Protein AF-A0A965TRJ7-F1 (afdb_monomer_lite)

Structure (mmCIF, N/CA/C/O backbone):
data_AF-A0A965TRJ7-F1
#
_entry.id   AF-A0A965TRJ7-F1
#
loop_
_atom_site.group_PDB
_atom_site.id
_atom_site.type_symbol
_atom_site.label_atom_id
_atom_site.label_alt_id
_atom_site.label_comp_id
_atom_site.label_asym_id
_atom_site.label_entity_id
_atom_site.label_seq_id
_atom_site.pdbx_PDB_ins_code
_atom_site.Cartn_x
_atom_site.Cartn_y
_atom_site.Cartn_z
_atom_site.occupancy
_atom_site.B_iso_or_equiv
_atom_site.auth_seq_id
_atom_site.auth_comp_id
_atom_site.auth_asym_id
_atom_site.auth_atom_id
_atom_site.pdbx_PDB_model_num
ATOM 1 N N . MET A 1 1 ? -34.491 2.407 35.937 1.00 38.69 1 MET A N 1
ATOM 2 C CA . MET A 1 1 ? -33.955 1.280 35.141 1.00 38.69 1 MET A CA 1
ATOM 3 C C . MET A 1 1 ? -33.202 1.859 33.957 1.00 38.69 1 MET A C 1
ATOM 5 O O . MET A 1 1 ? -33.768 2.014 32.888 1.00 38.69 1 MET A O 1
ATOM 9 N N . GLU A 1 2 ? -31.940 2.224 34.155 1.00 45.06 2 GLU A N 1
ATOM 10 C CA . GLU A 1 2 ? -31.063 2.702 33.085 1.00 45.06 2 GLU A CA 1
ATOM 11 C C . GLU A 1 2 ? -29.872 1.759 33.022 1.00 45.06 2 GLU A C 1
ATOM 13 O O . GLU A 1 2 ? -29.035 1.774 33.920 1.00 45.06 2 GLU A O 1
ATOM 18 N N . ARG A 1 3 ? -29.832 0.877 32.023 1.00 44.34 3 ARG A N 1
ATOM 19 C CA . ARG A 1 3 ? -28.627 0.145 31.598 1.00 44.34 3 ARG A CA 1
ATOM 20 C C . ARG A 1 3 ? -29.009 -0.787 30.456 1.00 44.34 3 ARG A C 1
ATOM 22 O O . ARG A 1 3 ? -29.863 -1.641 30.665 1.00 44.34 3 ARG A O 1
ATOM 29 N N . ARG A 1 4 ? -28.299 -0.652 29.324 1.00 39.50 4 ARG A N 1
ATOM 30 C CA . ARG A 1 4 ? -28.106 -1.622 28.211 1.00 39.50 4 ARG A CA 1
ATOM 31 C C . ARG A 1 4 ? -28.446 -1.142 26.785 1.00 39.50 4 ARG A C 1
ATOM 33 O O . ARG A 1 4 ? -28.861 -1.957 25.972 1.00 39.50 4 ARG A O 1
ATOM 40 N N . SER A 1 5 ? -28.181 0.111 26.402 1.00 42.53 5 SER A N 1
ATOM 41 C CA . SER A 1 5 ? -28.177 0.444 24.958 1.00 42.53 5 SER A CA 1
ATOM 42 C C . SER A 1 5 ? -27.148 1.492 24.512 1.00 42.53 5 SER A C 1
ATOM 44 O O . SER A 1 5 ? -27.480 2.404 23.760 1.00 42.53 5 SER A O 1
ATOM 46 N N . SER A 1 6 ? -25.888 1.399 24.944 1.00 41.16 6 SER A N 1
ATOM 47 C CA . SER A 1 6 ? -24.856 2.347 24.469 1.00 41.16 6 SER A CA 1
ATOM 48 C C . SER A 1 6 ? -23.505 1.738 24.089 1.00 41.16 6 SER A C 1
ATOM 50 O O . SER A 1 6 ? -22.572 2.476 23.800 1.00 41.16 6 SER A O 1
ATOM 52 N N . LEU A 1 7 ? -23.388 0.409 24.015 1.00 41.06 7 LEU A N 1
ATOM 53 C CA . LEU A 1 7 ? -22.146 -0.266 23.598 1.00 41.06 7 LEU A CA 1
ATOM 54 C C . LEU A 1 7 ? -22.073 -0.580 22.095 1.00 41.06 7 LEU A C 1
ATOM 56 O O . LEU A 1 7 ? -21.189 -1.310 21.663 1.00 41.06 7 LEU A O 1
ATOM 60 N N . ILE A 1 8 ? -22.972 -0.006 21.294 1.00 46.94 8 ILE A N 1
ATOM 61 C CA . ILE A 1 8 ? -22.751 0.157 19.858 1.00 46.94 8 ILE A CA 1
ATOM 62 C C . ILE A 1 8 ? -22.369 1.620 19.693 1.00 46.94 8 ILE A C 1
ATOM 64 O O . ILE A 1 8 ? -23.233 2.497 19.681 1.00 46.94 8 ILE A O 1
ATOM 68 N N . THR A 1 9 ? -21.069 1.894 19.647 1.00 55.66 9 THR A N 1
ATOM 69 C CA . THR A 1 9 ? -20.530 3.162 19.157 1.00 55.66 9 THR A CA 1
ATOM 70 C C . THR A 1 9 ? -21.226 3.444 17.828 1.00 55.66 9 THR A C 1
ATOM 72 O O . THR A 1 9 ? -20.994 2.734 16.851 1.00 55.66 9 THR A O 1
ATOM 75 N N . ARG A 1 10 ? -22.160 4.405 17.799 1.00 66.50 10 ARG A N 1
ATOM 76 C CA . ARG A 1 10 ? -22.822 4.813 16.556 1.00 66.50 10 ARG A CA 1
ATOM 77 C C . ARG A 1 10 ? -21.733 5.357 15.643 1.00 66.50 10 ARG A C 1
ATOM 79 O O . ARG A 1 10 ? -21.228 6.450 15.877 1.00 66.50 10 ARG A O 1
ATOM 86 N N . MET A 1 11 ? -21.349 4.559 14.655 1.00 72.88 11 MET A N 1
ATOM 87 C CA . MET A 1 11 ? -20.460 4.991 13.590 1.00 72.88 11 MET A CA 1
ATOM 88 C C . MET A 1 11 ? -21.058 6.212 12.896 1.00 72.88 11 MET A C 1
ATOM 90 O O . MET A 1 11 ? -22.273 6.273 12.678 1.00 72.88 11 MET A O 1
ATOM 94 N N . SER A 1 12 ? -20.216 7.188 12.566 1.00 82.56 12 SER A N 1
ATOM 95 C CA . SER A 1 12 ? -20.677 8.377 11.855 1.00 82.56 12 SER A CA 1
ATOM 96 C C . SER A 1 12 ? -21.065 8.027 10.413 1.00 82.56 12 SER A C 1
ATOM 98 O O . SER A 1 12 ? -20.617 7.020 9.852 1.00 82.56 12 SER A O 1
ATOM 100 N N . LYS A 1 13 ? -21.909 8.857 9.787 1.00 84.00 13 LYS A N 1
ATOM 101 C CA . LYS A 1 13 ? -22.309 8.676 8.381 1.00 84.00 13 LYS A CA 1
ATOM 102 C C . LYS A 1 13 ? -21.082 8.659 7.462 1.00 84.00 13 LYS A C 1
ATOM 104 O O . LYS A 1 13 ? -21.017 7.865 6.530 1.00 84.00 13 LYS A O 1
ATOM 109 N N . GLU A 1 14 ? -20.102 9.501 7.761 1.00 84.19 14 GLU A N 1
ATOM 110 C CA . GLU A 1 14 ? -18.833 9.623 7.045 1.00 84.19 14 GLU A CA 1
ATOM 111 C C . GLU A 1 14 ? -18.020 8.328 7.143 1.00 84.19 14 GLU A C 1
ATOM 113 O O . GLU A 1 14 ? -17.504 7.856 6.134 1.00 84.19 14 GLU A O 1
ATOM 118 N N . GLN A 1 15 ? -17.968 7.700 8.324 1.00 82.19 15 GLN A N 1
ATOM 119 C CA . GLN A 1 15 ? -17.280 6.418 8.500 1.00 82.19 15 GLN A CA 1
ATOM 120 C C . GLN A 1 15 ? -17.952 5.290 7.709 1.00 82.19 15 GLN A C 1
ATOM 122 O O . GLN A 1 15 ? -17.256 4.477 7.108 1.00 82.19 15 GLN A O 1
ATOM 127 N N . TYR A 1 16 ? -19.288 5.245 7.659 1.00 82.69 16 TYR A N 1
ATOM 128 C CA . TYR A 1 16 ? -20.002 4.270 6.825 1.00 82.69 16 TYR A CA 1
ATOM 129 C C . TYR A 1 16 ? -19.697 4.441 5.336 1.00 82.69 16 TYR A C 1
ATOM 131 O O . TYR A 1 16 ? -19.461 3.453 4.642 1.00 82.69 16 TYR A O 1
ATOM 139 N N . ILE A 1 17 ? -19.675 5.687 4.852 1.00 84.19 17 ILE A N 1
ATOM 140 C CA . ILE A 1 17 ? -19.318 5.997 3.462 1.00 84.19 17 ILE A CA 1
ATOM 141 C C . ILE A 1 17 ? -17.881 5.553 3.181 1.00 84.19 17 ILE A C 1
ATOM 143 O O . ILE A 1 17 ? -17.642 4.864 2.193 1.00 84.19 17 ILE A O 1
ATOM 147 N N . ALA A 1 18 ? -16.941 5.884 4.068 1.00 84.25 18 ALA A N 1
ATOM 148 C CA . ALA A 1 18 ? -15.545 5.496 3.924 1.00 84.25 18 ALA A CA 1
ATOM 149 C C . ALA A 1 18 ? -15.358 3.969 3.931 1.00 84.25 18 ALA A C 1
ATOM 151 O O . ALA A 1 18 ? -14.639 3.468 3.075 1.00 84.25 18 ALA A O 1
ATOM 152 N N . ILE A 1 19 ? -16.053 3.210 4.796 1.00 86.06 19 ILE A N 1
ATOM 153 C CA . ILE A 1 19 ? -16.047 1.734 4.715 1.00 86.06 19 ILE A CA 1
ATOM 154 C C . ILE A 1 19 ? -16.540 1.273 3.349 1.00 86.06 19 ILE A C 1
ATOM 156 O O . ILE A 1 19 ? -15.904 0.424 2.733 1.00 86.06 19 ILE A O 1
ATOM 160 N N . GLY A 1 20 ? -17.683 1.796 2.895 1.00 82.94 20 GLY A N 1
ATOM 161 C CA . GLY A 1 20 ? -18.283 1.393 1.627 1.00 82.94 20 GLY A CA 1
ATOM 162 C C . GLY A 1 20 ? -17.330 1.619 0.455 1.00 82.94 20 GLY A C 1
ATOM 163 O O . GLY A 1 20 ? -17.136 0.718 -0.356 1.00 82.94 20 GLY A O 1
ATOM 164 N N . ILE A 1 21 ? -16.680 2.786 0.417 1.00 86.19 21 ILE A N 1
ATOM 165 C CA . ILE A 1 21 ? -15.673 3.125 -0.592 1.00 86.19 21 ILE A CA 1
ATOM 166 C C . ILE A 1 21 ? -14.450 2.213 -0.465 1.00 86.19 21 ILE A C 1
ATOM 168 O O . ILE A 1 21 ? -14.054 1.613 -1.456 1.00 86.19 21 ILE A O 1
ATOM 172 N N . SER A 1 22 ? -13.870 2.049 0.728 1.00 84.00 22 SER A N 1
ATOM 173 C CA . SER A 1 22 ? -12.701 1.183 0.928 1.00 84.00 22 SER A CA 1
ATOM 174 C C . SER A 1 22 ? -12.982 -0.274 0.561 1.00 84.00 22 SER A C 1
ATOM 176 O O . SER A 1 22 ? -12.145 -0.908 -0.072 1.00 84.00 22 SER A O 1
ATOM 178 N N . LEU A 1 23 ? -14.160 -0.805 0.905 1.00 85.44 23 LEU A N 1
ATOM 179 C CA . LEU A 1 23 ? -14.570 -2.161 0.543 1.00 85.44 23 LEU A CA 1
ATOM 180 C C . LEU A 1 23 ? -14.776 -2.294 -0.969 1.00 85.44 23 LEU A C 1
ATOM 182 O O . LEU A 1 23 ? -14.321 -3.269 -1.559 1.00 85.44 23 LEU A O 1
ATOM 186 N N . PH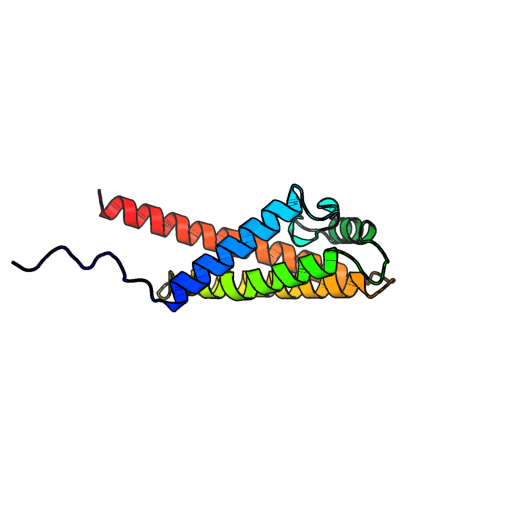E A 1 24 ? -15.426 -1.314 -1.601 1.00 85.50 24 PHE A N 1
ATOM 187 C CA . PHE A 1 24 ? -15.588 -1.282 -3.053 1.00 85.50 24 PHE A CA 1
ATOM 188 C C . PHE A 1 24 ? -14.233 -1.246 -3.770 1.00 85.50 24 PHE A C 1
ATOM 190 O O . PHE A 1 24 ? -14.006 -2.052 -4.668 1.00 85.50 24 PHE A O 1
ATOM 197 N N . LEU A 1 25 ? -13.319 -0.369 -3.344 1.00 86.19 25 LEU A N 1
ATOM 198 C CA . LEU A 1 25 ? -11.968 -0.266 -3.901 1.00 86.19 25 LEU A CA 1
ATOM 199 C C . LEU A 1 25 ? -11.172 -1.556 -3.684 1.00 86.19 25 LEU A C 1
ATOM 201 O O . LEU A 1 25 ? -10.525 -2.024 -4.613 1.00 86.19 25 LEU A O 1
ATOM 205 N N . TYR A 1 26 ? -11.283 -2.176 -2.508 1.00 84.00 26 TYR A N 1
ATOM 206 C CA . TYR A 1 26 ? -10.645 -3.461 -2.229 1.00 84.00 26 TYR A CA 1
ATOM 207 C C . TYR A 1 26 ? -11.171 -4.579 -3.139 1.00 84.00 26 TYR A C 1
ATOM 209 O O . TYR A 1 26 ? -10.387 -5.318 -3.726 1.00 84.00 26 TYR A O 1
ATOM 217 N N . ILE A 1 27 ? -12.494 -4.685 -3.314 1.00 83.19 27 ILE A N 1
ATOM 218 C CA . ILE A 1 27 ? -13.101 -5.641 -4.254 1.00 83.19 27 ILE A CA 1
ATOM 219 C C . ILE A 1 27 ? -12.645 -5.342 -5.684 1.00 83.19 27 ILE A C 1
ATOM 221 O O . ILE A 1 27 ? -12.383 -6.263 -6.454 1.00 83.19 27 ILE A O 1
ATOM 225 N N . LEU A 1 28 ? -12.528 -4.067 -6.052 1.00 81.62 28 LEU A N 1
ATOM 226 C CA . LEU A 1 28 ? -12.070 -3.658 -7.373 1.00 81.62 28 LEU A CA 1
ATOM 227 C C . LEU A 1 28 ? -10.605 -4.056 -7.608 1.00 81.62 28 LEU A C 1
ATOM 229 O O . LEU A 1 28 ? -10.302 -4.623 -8.651 1.00 81.62 28 LEU A O 1
ATOM 233 N N . MET A 1 29 ? -9.714 -3.856 -6.634 1.00 79.50 29 MET A N 1
ATOM 234 C CA . MET A 1 29 ? -8.334 -4.361 -6.683 1.00 79.50 29 MET A CA 1
ATOM 235 C C . MET A 1 29 ? -8.298 -5.891 -6.768 1.00 79.50 29 MET A C 1
ATOM 237 O O . MET A 1 29 ? -7.613 -6.445 -7.622 1.00 79.50 29 MET A O 1
ATOM 241 N N . LEU A 1 30 ? -9.087 -6.582 -5.940 1.00 76.88 30 LEU A N 1
ATOM 242 C CA . LEU A 1 30 ? -9.151 -8.044 -5.922 1.00 76.88 30 LEU A CA 1
ATOM 243 C C . LEU A 1 30 ? -9.669 -8.613 -7.250 1.00 76.88 30 LEU A C 1
ATOM 245 O O . LEU A 1 30 ? -9.135 -9.583 -7.761 1.00 76.88 30 LEU A O 1
ATOM 249 N N . THR A 1 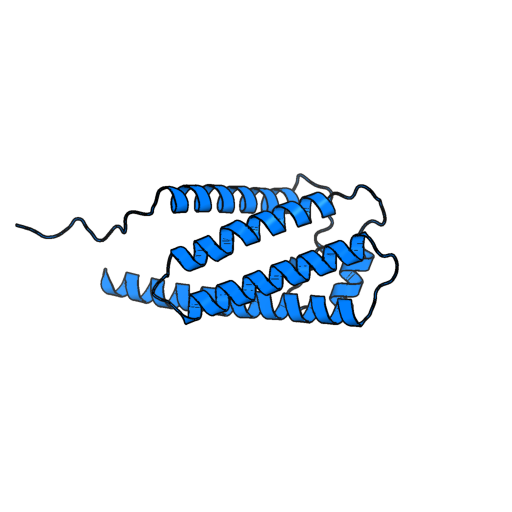31 ? -10.700 -8.016 -7.841 1.00 71.00 31 THR A N 1
ATOM 250 C CA . THR A 1 31 ? -11.248 -8.476 -9.128 1.00 71.00 31 THR A CA 1
ATOM 251 C C . THR A 1 31 ? -1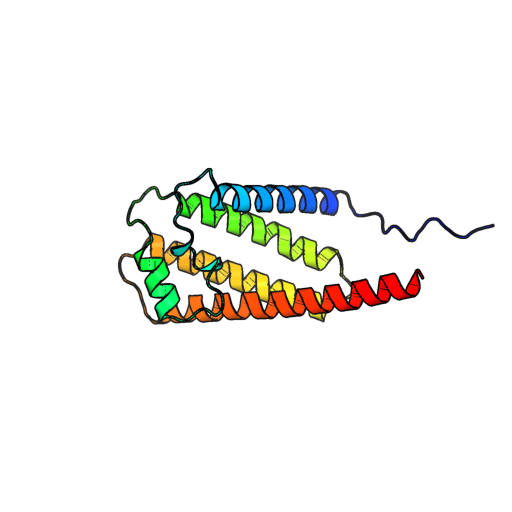0.302 -8.196 -10.289 1.00 71.00 31 THR A C 1
ATOM 253 O O . THR A 1 31 ? -10.185 -9.033 -11.181 1.00 71.00 31 THR A O 1
ATOM 256 N N . LYS A 1 32 ? -9.566 -7.081 -10.261 1.00 66.31 32 LYS A N 1
ATOM 257 C CA . LYS A 1 32 ? -8.485 -6.814 -11.218 1.00 66.31 32 LYS A CA 1
ATOM 258 C C . LYS A 1 32 ? -7.345 -7.817 -11.107 1.00 66.31 32 LYS A C 1
ATOM 260 O O . LYS A 1 32 ? -6.896 -8.294 -12.138 1.00 66.31 32 LYS A O 1
ATOM 265 N N . LEU A 1 33 ? -6.940 -8.155 -9.880 1.00 61.59 33 LEU A N 1
ATOM 266 C CA . LEU A 1 33 ? -5.931 -9.180 -9.609 1.00 61.59 33 LEU A CA 1
ATOM 267 C C . LEU A 1 33 ? -6.316 -10.545 -10.178 1.00 61.59 33 LEU A C 1
ATOM 269 O O . LEU A 1 33 ? -5.430 -11.340 -10.468 1.00 61.59 33 LEU A O 1
ATOM 273 N N . ILE A 1 34 ? -7.616 -10.834 -10.303 1.00 56.62 34 ILE A N 1
ATOM 274 C CA . ILE A 1 34 ? -8.063 -12.177 -10.655 1.00 56.62 34 ILE A CA 1
ATOM 275 C C . ILE A 1 34 ? -8.610 -12.267 -12.096 1.00 56.62 34 ILE A C 1
ATOM 277 O O . ILE A 1 34 ? -8.368 -13.289 -12.729 1.00 56.62 34 ILE A O 1
ATOM 281 N N . PHE A 1 35 ? -9.307 -11.264 -12.663 1.00 56.12 35 PHE A N 1
ATOM 282 C CA . PHE A 1 35 ? -10.060 -11.494 -13.915 1.00 56.12 35 PHE A CA 1
ATOM 283 C C . PHE A 1 35 ? -10.288 -10.321 -14.894 1.00 56.12 35 PHE A C 1
ATOM 285 O O . PHE A 1 35 ? -10.677 -10.597 -16.028 1.00 56.12 35 PHE A O 1
ATOM 292 N N . THR A 1 36 ? -10.118 -9.043 -14.521 1.00 62.16 36 THR A N 1
ATOM 293 C CA . THR A 1 36 ? -10.702 -7.932 -15.325 1.00 62.16 36 THR A CA 1
ATOM 294 C C . THR A 1 36 ? -9.718 -6.974 -16.003 1.00 62.16 36 THR A C 1
ATOM 296 O O . THR A 1 36 ? -10.109 -6.290 -16.948 1.00 62.16 36 THR A O 1
ATOM 299 N N . LEU A 1 37 ? -8.469 -6.885 -15.543 1.00 66.62 37 LEU A N 1
ATOM 300 C CA . LEU A 1 37 ? -7.417 -6.110 -16.207 1.00 66.62 37 LEU A CA 1
ATOM 301 C C . LEU A 1 37 ? -6.245 -7.041 -16.510 1.00 66.62 37 LEU A C 1
ATOM 303 O O . LEU A 1 37 ? -5.857 -7.817 -15.644 1.00 66.62 37 LEU A O 1
ATOM 307 N N . ASP A 1 38 ? -5.687 -6.945 -17.717 1.00 74.31 38 ASP A N 1
ATOM 308 C CA . ASP A 1 38 ? -4.487 -7.685 -18.131 1.00 74.31 38 ASP A CA 1
ATOM 309 C C . ASP A 1 38 ? -3.243 -7.070 -17.465 1.00 74.31 38 ASP A C 1
ATOM 311 O O . ASP A 1 38 ? -2.482 -6.307 -18.061 1.00 74.31 38 ASP A O 1
ATOM 315 N N . ILE A 1 39 ? -3.140 -7.284 -16.155 1.00 77.50 39 ILE A N 1
ATOM 316 C CA . ILE A 1 39 ? -2.061 -6.814 -15.293 1.00 77.50 39 ILE A CA 1
ATOM 317 C C . ILE A 1 39 ? -1.320 -8.048 -14.800 1.00 77.50 39 ILE A C 1
ATOM 319 O O . ILE A 1 39 ? -1.901 -8.909 -14.138 1.00 77.50 39 ILE A O 1
ATOM 323 N N . ASP A 1 40 ? -0.022 -8.114 -15.080 1.00 80.25 40 ASP A N 1
ATOM 324 C CA . ASP A 1 40 ? 0.835 -9.123 -14.481 1.00 80.25 40 ASP A CA 1
ATOM 325 C C . ASP A 1 40 ? 1.069 -8.748 -13.017 1.00 80.25 40 ASP A C 1
ATOM 327 O O . ASP A 1 40 ? 1.759 -7.779 -12.698 1.00 80.25 40 ASP A O 1
ATOM 331 N N . SER A 1 41 ? 0.487 -9.529 -12.110 1.00 80.12 41 SER A N 1
ATOM 332 C CA . SER A 1 41 ? 0.703 -9.367 -10.669 1.00 80.12 41 SER A CA 1
ATOM 333 C C . SER A 1 41 ? 2.185 -9.417 -10.263 1.00 80.12 41 SER A C 1
ATOM 335 O O . SER A 1 41 ? 2.558 -8.817 -9.260 1.00 80.12 41 SER A O 1
ATOM 337 N N . SER A 1 42 ? 3.051 -10.061 -11.053 1.00 83.06 42 SER A N 1
ATOM 338 C CA . SER A 1 42 ? 4.500 -10.102 -10.813 1.00 83.06 42 SER A CA 1
ATOM 339 C C . SER A 1 42 ? 5.187 -8.760 -11.089 1.00 83.06 42 SER A C 1
ATOM 341 O O . SER A 1 42 ? 6.297 -8.530 -10.611 1.00 83.06 42 SER A O 1
ATOM 343 N N . ALA A 1 43 ? 4.534 -7.866 -11.835 1.00 82.25 43 ALA A N 1
ATOM 344 C CA . ALA A 1 43 ? 5.011 -6.515 -12.110 1.00 82.25 43 ALA A CA 1
ATOM 345 C C . ALA A 1 43 ? 4.573 -5.493 -11.041 1.00 82.25 43 ALA A C 1
ATOM 347 O O . ALA A 1 43 ? 4.924 -4.314 -11.123 1.00 82.25 43 ALA A O 1
ATOM 348 N N . LEU A 1 44 ? 3.811 -5.925 -10.031 1.00 83.44 44 LEU A N 1
ATOM 349 C CA . LEU A 1 44 ? 3.283 -5.062 -8.981 1.00 83.44 44 LEU A CA 1
ATOM 350 C C . LEU A 1 44 ? 4.194 -5.074 -7.742 1.00 83.44 44 LEU A C 1
ATOM 352 O O . LEU A 1 44 ? 4.356 -6.092 -7.066 1.00 83.44 44 LEU A O 1
ATOM 356 N N . ILE A 1 45 ? 4.811 -3.923 -7.450 1.00 83.00 45 ILE A N 1
ATOM 357 C CA . ILE A 1 45 ? 5.762 -3.762 -6.334 1.00 83.00 45 ILE A CA 1
ATOM 358 C C . ILE A 1 45 ? 5.067 -3.967 -4.977 1.00 83.00 45 ILE A C 1
ATOM 360 O O . ILE A 1 45 ? 5.659 -4.533 -4.054 1.00 83.00 45 ILE A O 1
ATOM 364 N N . ASP A 1 46 ? 3.804 -3.559 -4.876 1.00 78.44 46 ASP A N 1
ATOM 365 C CA . ASP A 1 46 ? 2.982 -3.602 -3.665 1.00 78.44 46 ASP A CA 1
ATOM 366 C C . ASP A 1 46 ? 2.676 -5.026 -3.176 1.00 78.44 46 ASP A C 1
ATOM 368 O O . ASP A 1 46 ? 2.330 -5.200 -2.008 1.00 78.44 46 ASP A O 1
ATOM 372 N N . LEU A 1 47 ? 2.858 -6.044 -4.025 1.00 80.50 47 LEU A N 1
ATOM 373 C CA . LEU A 1 47 ? 2.674 -7.460 -3.692 1.00 80.50 47 LEU A CA 1
ATOM 374 C C . LEU A 1 47 ? 3.968 -8.166 -3.264 1.00 80.50 47 LEU A C 1
ATOM 376 O O . LEU A 1 47 ? 3.937 -9.329 -2.846 1.00 80.50 47 LEU A O 1
ATOM 380 N N . ILE A 1 48 ? 5.120 -7.493 -3.346 1.00 84.06 48 ILE A N 1
ATOM 381 C CA . ILE A 1 48 ? 6.416 -8.108 -3.053 1.00 84.06 48 ILE A CA 1
ATOM 382 C C . ILE A 1 48 ? 6.616 -8.214 -1.539 1.00 84.06 48 ILE A C 1
ATOM 384 O O . ILE A 1 48 ? 7.091 -7.293 -0.870 1.00 84.06 48 ILE A O 1
ATOM 388 N N . PHE A 1 49 ? 6.326 -9.393 -0.991 1.00 73.31 49 PHE A N 1
ATOM 389 C CA . PHE A 1 49 ? 6.637 -9.692 0.403 1.00 73.31 49 PHE A CA 1
ATOM 390 C C . PHE A 1 49 ? 8.155 -9.811 0.610 1.00 73.31 49 PHE A C 1
ATOM 392 O O . PHE A 1 49 ? 8.837 -10.587 -0.072 1.00 73.31 49 PHE A O 1
ATOM 399 N N . ILE A 1 50 ? 8.683 -9.047 1.574 1.00 84.00 50 ILE A N 1
ATOM 400 C CA . ILE A 1 50 ? 10.126 -8.856 1.799 1.00 84.00 50 ILE A CA 1
ATOM 401 C C . ILE A 1 50 ? 10.784 -8.354 0.506 1.00 84.00 50 ILE A C 1
ATOM 403 O O . ILE A 1 50 ? 11.369 -9.116 -0.276 1.00 84.00 50 ILE A O 1
ATOM 407 N N . SER A 1 51 ? 10.642 -7.055 0.272 1.00 87.56 51 SER A N 1
ATOM 408 C CA . SER A 1 51 ? 11.095 -6.390 -0.943 1.00 87.56 51 SER A CA 1
ATOM 409 C C . SER A 1 51 ? 12.600 -6.133 -0.893 1.00 87.56 51 SER A C 1
ATOM 411 O O . SER A 1 51 ? 13.114 -5.621 0.100 1.00 87.56 51 SER A O 1
ATOM 413 N N . THR A 1 52 ? 13.320 -6.471 -1.960 1.00 91.75 52 THR A N 1
ATOM 414 C CA . THR A 1 52 ? 14.738 -6.123 -2.157 1.00 91.75 52 THR A CA 1
ATOM 415 C C . THR A 1 52 ? 14.880 -5.334 -3.457 1.00 91.75 52 THR A C 1
ATOM 417 O O . THR A 1 52 ? 14.042 -5.512 -4.344 1.00 91.75 52 THR A O 1
ATOM 420 N N . PRO A 1 53 ? 15.932 -4.511 -3.629 1.00 89.44 53 PRO A N 1
ATOM 421 C CA . PRO A 1 53 ? 16.133 -3.761 -4.870 1.00 89.44 53 PRO A CA 1
ATOM 422 C C . PRO A 1 53 ? 16.103 -4.645 -6.125 1.00 89.44 53 PRO A C 1
ATOM 424 O O . PRO A 1 53 ? 15.512 -4.252 -7.125 1.00 89.44 53 PRO A O 1
ATOM 427 N N . ASP A 1 54 ? 16.647 -5.864 -6.054 1.00 91.69 54 ASP A N 1
ATOM 428 C CA . ASP A 1 54 ? 16.639 -6.818 -7.171 1.00 91.69 54 ASP A CA 1
ATOM 429 C C . ASP A 1 54 ? 15.227 -7.313 -7.517 1.00 91.69 54 ASP A C 1
ATOM 431 O O . ASP A 1 54 ? 14.874 -7.419 -8.690 1.00 91.69 54 ASP A O 1
ATOM 435 N N . LYS A 1 55 ? 14.389 -7.584 -6.506 1.00 90.88 55 LYS A N 1
ATOM 436 C CA . LYS A 1 55 ? 12.986 -7.974 -6.724 1.00 90.88 55 LYS A CA 1
ATOM 437 C C . LYS A 1 55 ? 12.175 -6.825 -7.313 1.00 90.88 55 LYS A C 1
ATOM 439 O O . LYS A 1 55 ? 11.359 -7.051 -8.199 1.00 90.88 55 LYS A O 1
ATOM 444 N N . VAL A 1 56 ? 12.423 -5.602 -6.845 1.00 89.00 56 VAL A N 1
ATOM 445 C CA . VAL A 1 56 ? 11.798 -4.393 -7.393 1.00 89.00 56 VAL A CA 1
ATOM 446 C C . VAL A 1 56 ? 12.223 -4.196 -8.850 1.00 89.00 56 VAL A C 1
ATOM 448 O O . VAL A 1 56 ? 11.372 -3.987 -9.707 1.00 89.00 56 VAL A O 1
ATOM 451 N N . ALA A 1 57 ? 13.515 -4.340 -9.157 1.00 89.25 57 ALA A N 1
ATOM 452 C CA . ALA A 1 57 ? 14.026 -4.255 -10.524 1.00 89.25 57 ALA A CA 1
ATOM 453 C C . ALA A 1 57 ? 13.401 -5.318 -11.438 1.00 89.25 57 ALA A C 1
ATOM 455 O O . ALA A 1 57 ? 13.045 -5.019 -12.577 1.00 89.25 57 ALA A O 1
ATOM 456 N N . HIS A 1 58 ? 13.222 -6.542 -10.933 1.00 89.38 58 HIS A N 1
ATOM 457 C CA . HIS A 1 58 ? 12.534 -7.597 -11.667 1.00 89.38 58 HIS A CA 1
ATOM 458 C C . HIS A 1 58 ? 11.072 -7.233 -11.954 1.00 89.38 58 HIS A C 1
ATOM 460 O O . HIS A 1 58 ? 10.660 -7.309 -13.107 1.00 89.38 58 HIS A O 1
ATOM 466 N N . ALA A 1 59 ? 10.316 -6.760 -10.960 1.00 87.69 59 ALA A N 1
ATOM 467 C CA . ALA A 1 59 ? 8.933 -6.329 -11.165 1.00 87.69 59 ALA A CA 1
ATOM 468 C C . ALA A 1 59 ? 8.827 -5.199 -12.204 1.00 87.69 59 ALA A C 1
ATOM 470 O O . ALA A 1 59 ? 8.000 -5.255 -13.108 1.00 87.69 59 ALA A O 1
ATOM 471 N N . ILE A 1 60 ? 9.732 -4.217 -12.153 1.00 85.75 60 ILE A N 1
ATOM 472 C CA . ILE A 1 60 ? 9.778 -3.126 -13.137 1.00 85.75 60 ILE A CA 1
ATOM 473 C C . ILE A 1 60 ? 10.107 -3.638 -14.538 1.00 85.75 60 ILE A C 1
ATOM 475 O O . ILE A 1 60 ? 9.556 -3.136 -15.511 1.00 85.75 60 ILE A O 1
ATOM 479 N N . SER A 1 61 ? 10.976 -4.646 -14.668 1.00 86.19 61 SER A N 1
ATOM 480 C CA . SER A 1 61 ? 11.310 -5.218 -15.980 1.00 86.19 61 SER A CA 1
ATOM 481 C C . SER A 1 61 ? 10.113 -5.864 -16.689 1.00 86.19 61 SER A C 1
ATOM 483 O O . SER A 1 61 ? 10.152 -6.050 -17.903 1.00 86.19 61 SER A O 1
ATOM 485 N N . LEU A 1 62 ? 9.054 -6.177 -15.936 1.00 84.50 62 LEU A N 1
ATOM 486 C CA . LEU A 1 62 ? 7.796 -6.725 -16.436 1.00 84.50 62 LEU A CA 1
ATOM 487 C C . LEU A 1 62 ? 6.754 -5.632 -16.740 1.00 84.50 62 LEU A C 1
ATOM 489 O O . LEU A 1 62 ? 5.718 -5.928 -17.337 1.00 84.50 62 LEU A O 1
ATOM 493 N N . LEU A 1 63 ? 7.007 -4.369 -16.364 1.00 81.62 63 LEU A N 1
ATOM 494 C CA . LEU A 1 63 ? 6.104 -3.264 -16.681 1.00 81.62 63 LEU A CA 1
ATOM 495 C C . LEU A 1 63 ? 6.118 -2.970 -18.191 1.00 81.62 63 LEU A C 1
ATOM 497 O O . LEU A 1 63 ? 7.185 -2.849 -18.802 1.00 81.62 63 LEU A O 1
ATOM 501 N N . PRO A 1 64 ? 4.943 -2.792 -18.816 1.00 76.06 64 PRO A N 1
ATOM 502 C CA . PRO A 1 64 ? 4.868 -2.453 -20.227 1.00 76.06 64 PRO A CA 1
ATOM 503 C C . PRO A 1 64 ? 5.360 -1.019 -20.461 1.00 76.06 64 PRO A C 1
ATOM 505 O O . PRO A 1 64 ? 4.921 -0.082 -19.798 1.00 76.06 64 PRO A O 1
ATOM 508 N N . GLN A 1 65 ? 6.216 -0.824 -21.467 1.00 68.44 65 GLN A N 1
ATOM 509 C CA . GLN A 1 65 ? 6.779 0.489 -21.837 1.00 68.44 65 GLN A CA 1
ATOM 510 C C . GLN A 1 65 ? 5.822 1.365 -22.677 1.00 68.44 65 GLN A C 1
ATOM 512 O O . GLN A 1 65 ? 6.248 2.221 -23.451 1.00 68.44 65 GLN A O 1
ATOM 517 N N . THR A 1 66 ? 4.512 1.134 -22.588 1.00 65.19 66 THR A N 1
ATOM 518 C CA . THR A 1 66 ? 3.497 1.799 -23.421 1.00 65.19 66 THR A CA 1
ATOM 519 C C . THR A 1 66 ? 2.860 2.996 -22.712 1.00 65.19 66 THR A C 1
ATOM 521 O O . THR A 1 66 ? 2.508 2.899 -21.540 1.00 65.19 66 THR A O 1
ATOM 524 N N . GLN A 1 67 ? 2.596 4.086 -23.448 1.00 60.94 67 GLN A 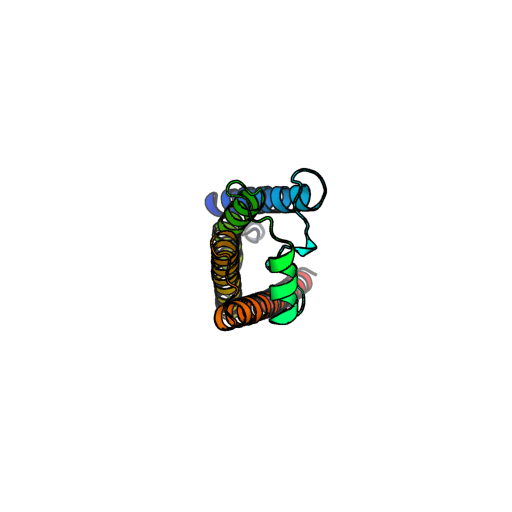N 1
ATOM 525 C CA . GLN A 1 67 ? 2.007 5.335 -22.921 1.00 60.94 67 GLN A CA 1
ATOM 526 C C . GLN A 1 67 ? 0.605 5.178 -22.296 1.00 60.94 67 GLN A C 1
ATOM 528 O O . GLN A 1 67 ? 0.217 5.976 -21.449 1.00 60.94 67 GLN A O 1
ATOM 533 N N . LEU A 1 68 ? -0.161 4.156 -22.694 1.00 66.00 68 LEU A N 1
ATOM 534 C CA . LEU A 1 68 ? -1.453 3.804 -22.098 1.00 66.00 68 LEU A CA 1
ATOM 535 C C . LEU A 1 68 ? -1.360 2.395 -21.524 1.00 66.00 68 LEU A C 1
ATOM 537 O O . LEU A 1 68 ? -1.539 1.405 -22.226 1.00 66.00 68 LEU A O 1
ATOM 541 N N . SER A 1 69 ? -1.040 2.333 -20.238 1.00 76.25 69 SER A N 1
ATOM 542 C CA . SER A 1 69 ? -0.833 1.096 -19.498 1.00 76.25 69 SER A CA 1
ATOM 543 C C . SER A 1 69 ? -1.955 0.895 -18.465 1.00 76.25 69 SER A C 1
ATOM 545 O O . SER A 1 69 ? -2.261 1.835 -17.721 1.00 76.25 69 SER A O 1
ATOM 547 N N . PRO A 1 70 ? -2.577 -0.300 -18.358 1.00 79.75 70 PRO A N 1
ATOM 548 C CA . PRO A 1 70 ? -3.587 -0.584 -17.328 1.00 79.75 70 PRO A CA 1
ATOM 549 C C . PRO A 1 70 ? -3.040 -0.405 -15.901 1.00 79.75 70 PRO A C 1
ATOM 551 O O . PRO A 1 70 ? -3.807 -0.172 -14.965 1.00 79.75 70 PRO A O 1
ATOM 554 N N . TYR A 1 71 ? -1.714 -0.406 -15.749 1.00 82.94 71 TYR A N 1
ATOM 555 C CA . TYR A 1 71 ? -1.010 -0.121 -14.506 1.00 82.94 71 TYR A CA 1
ATOM 556 C C . TYR A 1 71 ? -1.242 1.314 -14.004 1.00 82.94 71 TYR A C 1
ATOM 558 O O . TYR A 1 71 ? -1.328 1.517 -12.799 1.00 82.94 71 TYR A O 1
ATOM 566 N N . TYR A 1 72 ? -1.480 2.305 -14.876 1.00 82.56 72 TYR A N 1
ATOM 567 C CA . TYR A 1 72 ? -1.886 3.647 -14.420 1.00 82.56 72 TYR A CA 1
ATOM 568 C C . TYR A 1 72 ? -3.253 3.628 -13.722 1.00 82.56 72 TYR A C 1
ATOM 570 O O . TYR A 1 72 ? -3.456 4.313 -12.719 1.00 82.56 72 TYR A O 1
ATOM 578 N N . ILE A 1 73 ? -4.192 2.818 -14.227 1.00 83.12 73 ILE A N 1
ATOM 579 C CA . ILE A 1 73 ? -5.508 2.634 -13.601 1.00 83.12 73 ILE A CA 1
ATOM 580 C C . ILE A 1 73 ? -5.344 1.903 -12.266 1.00 83.12 73 ILE A C 1
ATOM 582 O O . ILE A 1 73 ? -6.102 2.154 -11.334 1.00 83.12 73 ILE A O 1
ATOM 586 N N . GLN A 1 74 ? -4.378 0.990 -12.160 1.00 83.25 74 GLN A N 1
ATOM 587 C CA . GLN A 1 74 ? -4.055 0.326 -10.900 1.00 83.25 74 GLN A CA 1
ATOM 588 C C . GLN A 1 74 ? -3.530 1.325 -9.863 1.00 83.25 74 GLN A C 1
ATOM 590 O O . GLN A 1 74 ? -4.188 1.508 -8.844 1.00 83.25 74 GLN A O 1
ATOM 595 N N . PHE A 1 75 ? -2.485 2.092 -10.184 1.00 84.25 75 PHE A N 1
ATOM 596 C CA . PHE A 1 75 ? -1.927 3.098 -9.271 1.00 84.25 75 PHE A CA 1
ATOM 597 C C . PHE A 1 75 ? -2.936 4.160 -8.839 1.00 84.25 75 PHE A C 1
ATOM 599 O O . PHE A 1 75 ? -2.919 4.611 -7.691 1.00 84.25 75 PHE A O 1
ATOM 606 N N . PHE A 1 76 ? -3.841 4.559 -9.736 1.00 85.88 76 PHE A N 1
ATOM 607 C CA . PHE A 1 76 ? -4.928 5.466 -9.380 1.00 85.88 76 PHE A CA 1
ATOM 608 C C . PHE A 1 76 ? -5.851 4.857 -8.319 1.00 85.88 76 PHE A C 1
ATOM 610 O O . PHE A 1 76 ? -6.191 5.522 -7.340 1.00 85.88 76 PHE A O 1
ATOM 617 N N . ILE A 1 77 ? -6.236 3.590 -8.483 1.00 87.25 77 ILE A N 1
ATOM 618 C CA . ILE A 1 77 ? -7.088 2.898 -7.513 1.00 87.25 77 ILE A CA 1
ATOM 619 C C . ILE A 1 77 ? -6.363 2.677 -6.192 1.00 87.25 77 ILE A C 1
ATOM 621 O O . ILE A 1 77 ? -6.970 2.917 -5.151 1.00 87.25 77 ILE A O 1
ATOM 625 N N . ASP A 1 78 ? -5.085 2.309 -6.221 1.00 87.25 78 ASP A N 1
ATOM 626 C CA . ASP A 1 78 ? -4.284 2.117 -5.010 1.00 87.25 78 ASP A CA 1
ATOM 627 C C . ASP A 1 78 ? -4.155 3.435 -4.241 1.00 87.25 78 ASP A C 1
ATOM 629 O O . ASP A 1 78 ? -4.364 3.490 -3.031 1.00 87.25 78 ASP A O 1
ATOM 633 N N . SER A 1 79 ? -3.945 4.545 -4.950 1.00 89.06 79 SER A N 1
ATOM 634 C CA . SER A 1 79 ? -3.907 5.883 -4.350 1.00 89.06 79 SER A CA 1
ATOM 635 C C . SER A 1 79 ? -5.242 6.276 -3.709 1.00 89.06 79 SER A C 1
ATOM 637 O O . SER A 1 79 ? -5.262 6.845 -2.610 1.00 89.06 79 SER A O 1
ATOM 639 N N . LEU A 1 80 ? -6.371 5.955 -4.354 1.00 89.94 80 LEU A N 1
ATOM 640 C CA . LEU A 1 80 ? -7.690 6.138 -3.747 1.00 89.94 80 LEU A CA 1
ATOM 641 C C . LEU A 1 80 ? -7.832 5.256 -2.506 1.00 89.94 80 LEU A C 1
ATOM 643 O O . LEU A 1 80 ? -8.232 5.750 -1.455 1.00 89.94 80 LEU A O 1
ATOM 647 N N . PHE A 1 81 ? -7.469 3.976 -2.599 1.00 89.88 81 PHE A N 1
ATOM 648 C CA . PHE A 1 81 ? -7.576 3.035 -1.491 1.00 89.88 81 PHE A CA 1
ATOM 649 C C . PHE A 1 81 ? -6.812 3.543 -0.269 1.00 89.88 81 PHE A C 1
ATOM 651 O O . PHE A 1 81 ? -7.408 3.668 0.797 1.00 89.88 81 PHE A O 1
ATOM 658 N N . VAL A 1 82 ? -5.553 3.947 -0.435 1.00 91.06 82 VAL A N 1
ATOM 659 C CA . VAL A 1 82 ? -4.704 4.523 0.621 1.00 91.06 82 VAL A CA 1
ATOM 660 C C . VAL A 1 82 ? -5.357 5.756 1.254 1.00 91.06 82 VAL A C 1
ATOM 662 O O . VAL A 1 82 ? -5.413 5.874 2.481 1.00 91.06 82 VAL A O 1
ATOM 665 N N . SER A 1 83 ? -5.919 6.642 0.428 1.00 89.25 83 SER A N 1
ATOM 666 C CA . SER A 1 83 ? -6.549 7.892 0.874 1.00 89.25 83 SER A CA 1
ATOM 667 C C . SER A 1 83 ? -7.812 7.680 1.714 1.00 89.25 83 SER A C 1
ATOM 669 O O . SER A 1 83 ? -8.146 8.532 2.534 1.00 89.25 83 SER A O 1
ATOM 671 N N . PHE A 1 84 ? -8.515 6.556 1.546 1.00 88.81 84 PHE A N 1
ATOM 672 C CA . PHE A 1 84 ? -9.702 6.230 2.345 1.00 88.81 84 PHE A CA 1
ATOM 673 C C . PHE A 1 84 ? -9.392 5.263 3.490 1.00 88.81 84 PHE A C 1
ATOM 675 O O . PHE A 1 84 ? -9.871 5.455 4.607 1.00 88.81 84 PHE A O 1
ATOM 682 N N . PHE A 1 85 ? -8.577 4.240 3.235 1.00 90.06 85 PHE A N 1
ATOM 683 C CA . PHE A 1 85 ? -8.347 3.125 4.145 1.00 90.06 85 PHE A CA 1
ATOM 684 C C . PHE A 1 85 ? -7.613 3.543 5.419 1.00 90.06 85 PHE A C 1
ATOM 686 O O . PHE A 1 85 ? -8.099 3.257 6.512 1.00 90.06 85 PHE A O 1
ATOM 693 N N . TYR A 1 86 ? -6.475 4.237 5.317 1.00 90.62 86 TYR A N 1
ATOM 694 C CA . TYR A 1 86 ? -5.697 4.589 6.509 1.00 90.62 86 TYR A CA 1
ATOM 695 C C . TYR A 1 86 ? -6.418 5.598 7.410 1.00 90.62 86 TYR A C 1
ATOM 697 O O . TYR A 1 86 ? -6.510 5.335 8.613 1.00 90.62 86 TYR A O 1
ATOM 705 N N . PRO A 1 87 ? -7.016 6.694 6.897 1.00 89.31 87 PRO A N 1
ATOM 706 C CA . PRO A 1 87 ? -7.827 7.579 7.733 1.00 89.31 87 PRO A CA 1
ATOM 707 C C . PRO A 1 87 ? -8.999 6.852 8.399 1.00 89.31 87 PRO A C 1
ATOM 709 O O . PRO A 1 87 ? -9.263 7.059 9.587 1.00 89.31 87 PRO A O 1
ATOM 712 N N . LEU A 1 88 ? -9.664 5.948 7.670 1.00 87.94 88 LEU A N 1
ATOM 713 C CA . LEU A 1 88 ? -10.732 5.119 8.217 1.00 87.94 88 LEU A CA 1
ATOM 714 C C . LEU A 1 88 ? -10.220 4.214 9.349 1.00 87.94 88 LEU A C 1
ATOM 716 O O . LEU A 1 88 ? -10.819 4.198 10.427 1.00 87.94 88 LEU A O 1
ATOM 720 N N . LEU A 1 89 ? -9.098 3.518 9.141 1.00 86.00 89 LEU A N 1
ATOM 721 C CA . LEU A 1 89 ? -8.462 2.639 10.125 1.00 86.00 89 LEU A CA 1
ATOM 722 C C . LEU A 1 89 ? -8.133 3.387 11.423 1.00 86.00 89 LEU A C 1
ATOM 724 O O . LEU A 1 89 ? -8.422 2.899 12.517 1.00 86.00 89 LEU A O 1
ATOM 728 N N . ILE A 1 90 ? -7.585 4.597 11.302 1.00 87.44 90 ILE A N 1
ATOM 729 C CA . ILE A 1 90 ? -7.271 5.472 12.438 1.00 87.44 90 ILE A CA 1
ATOM 730 C C . ILE A 1 90 ? -8.558 5.897 13.160 1.00 87.44 90 ILE A C 1
ATOM 732 O O . ILE A 1 90 ? -8.618 5.860 14.391 1.00 87.44 90 ILE A O 1
ATOM 736 N N . SER A 1 91 ? -9.615 6.233 12.410 1.00 85.38 91 SER A N 1
ATOM 737 C CA . SER A 1 91 ? -10.897 6.691 12.967 1.00 85.38 91 SER A CA 1
ATOM 738 C C . SER A 1 91 ? -11.617 5.642 13.823 1.00 85.38 91 SER A C 1
ATOM 740 O O . SER A 1 91 ? -12.399 6.003 14.702 1.00 85.38 91 SER A O 1
ATOM 742 N N . PHE A 1 92 ? -11.351 4.350 13.605 1.00 82.00 92 PHE A N 1
ATOM 743 C CA . PHE A 1 92 ? -11.913 3.270 14.421 1.00 82.00 92 PHE A CA 1
ATOM 744 C C . PHE A 1 92 ? -11.261 3.136 15.792 1.00 82.00 92 PHE A C 1
ATOM 746 O O . PHE A 1 92 ? -11.863 2.598 16.722 1.00 82.00 92 PHE A O 1
ATOM 753 N N . PHE A 1 93 ? -10.036 3.634 15.938 1.00 82.31 93 PHE A N 1
ATOM 754 C CA . PHE A 1 93 ? -9.258 3.495 17.160 1.00 82.31 93 PHE A CA 1
ATOM 755 C C . PHE A 1 93 ? -8.620 4.829 17.571 1.00 82.31 93 PHE A C 1
ATOM 757 O O . PHE A 1 93 ? -7.409 4.881 17.807 1.00 82.31 93 PHE A O 1
ATOM 764 N N . PRO A 1 94 ? -9.417 5.902 17.736 1.00 77.12 94 PRO A N 1
ATOM 765 C CA . PRO A 1 94 ? -8.898 7.252 17.955 1.00 77.12 94 PRO A CA 1
ATOM 766 C C . PRO A 1 94 ? -8.118 7.379 19.272 1.00 77.12 94 PRO A C 1
ATOM 768 O O . PRO A 1 94 ? -7.237 8.220 19.403 1.00 77.12 94 PRO A O 1
ATOM 771 N N . SER A 1 95 ? -8.384 6.505 20.247 1.00 80.31 95 SER A N 1
ATOM 772 C CA . SER A 1 95 ? -7.664 6.445 21.525 1.00 80.31 95 SER A CA 1
ATOM 773 C C . SER A 1 95 ? -6.296 5.751 21.447 1.00 80.31 95 SER A C 1
ATOM 775 O O . SER A 1 95 ? -5.621 5.588 22.461 1.00 80.31 95 SER A O 1
ATOM 777 N N . SER A 1 96 ? -5.885 5.277 20.268 1.00 86.06 96 SER A N 1
ATOM 778 C CA . SER A 1 96 ? -4.732 4.398 20.086 1.00 86.06 96 SER A CA 1
ATOM 779 C C . SER A 1 96 ? -3.592 5.087 19.348 1.00 86.06 96 SER A C 1
ATOM 781 O O . SER A 1 96 ? -3.386 4.821 18.166 1.00 86.06 96 SER A O 1
ATOM 783 N N . PHE A 1 97 ? -2.804 5.905 20.052 1.00 90.38 97 PHE A N 1
ATOM 784 C CA . PHE A 1 97 ? -1.670 6.625 19.453 1.00 90.38 97 PHE A CA 1
ATOM 785 C C . PHE A 1 97 ? -0.758 5.721 18.606 1.00 90.38 97 PHE A C 1
ATOM 787 O O . PHE A 1 97 ? -0.506 6.029 17.447 1.00 90.38 97 PHE A O 1
ATOM 794 N N . LEU A 1 98 ? -0.334 4.568 19.142 1.00 91.50 98 LEU A N 1
ATOM 795 C CA . LEU A 1 98 ? 0.541 3.634 18.419 1.00 91.50 98 LEU A CA 1
ATOM 796 C C . LEU A 1 98 ? -0.093 3.114 17.125 1.00 91.50 98 LEU A C 1
ATOM 798 O O . LEU A 1 98 ? 0.574 3.047 16.102 1.00 91.50 98 LEU A O 1
ATOM 802 N N . LEU A 1 99 ? -1.385 2.782 17.149 1.00 91.25 99 LEU A N 1
ATOM 803 C CA . LEU A 1 99 ? -2.078 2.326 15.942 1.00 91.25 99 LEU A CA 1
ATOM 804 C C . LEU A 1 99 ? -2.186 3.457 14.919 1.00 91.25 99 LEU A C 1
ATOM 806 O O . LEU A 1 99 ? -1.946 3.221 13.743 1.00 91.25 99 LEU A O 1
ATOM 810 N N . GLY A 1 100 ? -2.491 4.676 15.375 1.00 91.12 100 GLY A N 1
ATOM 811 C CA . GLY A 1 100 ? -2.499 5.867 14.531 1.00 91.12 100 GLY A CA 1
ATOM 812 C C . GLY A 1 100 ? -1.153 6.105 13.850 1.00 91.12 100 GLY A C 1
ATOM 813 O O . GLY A 1 100 ? -1.099 6.295 12.637 1.00 91.12 100 GLY A O 1
ATOM 814 N N . LEU A 1 101 ? -0.067 6.019 14.620 1.00 94.62 101 LEU A N 1
ATOM 815 C CA . LEU A 1 101 ? 1.301 6.166 14.133 1.00 94.62 101 LEU A CA 1
ATOM 816 C C . LEU A 1 101 ? 1.646 5.102 13.085 1.00 94.62 101 LEU A C 1
ATOM 818 O O . LEU A 1 101 ? 2.045 5.454 11.979 1.00 94.62 101 LEU A O 1
ATOM 822 N N . PHE A 1 102 ? 1.463 3.816 13.399 1.00 95.94 102 PHE A N 1
ATOM 823 C CA . PHE A 1 102 ? 1.808 2.735 12.472 1.00 95.94 102 PHE A CA 1
ATOM 824 C C . PHE A 1 102 ? 0.909 2.717 11.231 1.00 95.94 102 PHE A C 1
ATOM 826 O O . PHE A 1 102 ? 1.412 2.515 10.133 1.00 95.94 102 PHE A O 1
ATOM 833 N N . ALA A 1 103 ? -0.388 3.005 11.358 1.00 93.56 103 ALA A N 1
ATOM 834 C CA . ALA A 1 103 ? -1.265 3.165 10.199 1.00 93.56 103 ALA A CA 1
ATOM 835 C C . ALA A 1 103 ? -0.798 4.323 9.300 1.00 93.56 103 ALA A C 1
ATOM 837 O O . ALA A 1 103 ? -0.721 4.165 8.088 1.00 93.56 103 ALA A O 1
ATOM 838 N N . THR A 1 104 ? -0.414 5.460 9.886 1.00 94.38 104 THR A N 1
ATOM 839 C CA . THR A 1 104 ? 0.093 6.610 9.120 1.00 94.38 104 THR A CA 1
ATOM 840 C C . THR A 1 104 ? 1.406 6.279 8.412 1.00 94.38 104 THR A C 1
ATOM 842 O O . THR A 1 104 ? 1.531 6.535 7.220 1.00 94.38 104 THR A O 1
ATOM 845 N N . LEU A 1 105 ? 2.375 5.678 9.113 1.00 95.69 105 LEU A N 1
ATOM 846 C CA . LEU A 1 105 ? 3.656 5.276 8.518 1.00 95.69 105 LEU A CA 1
ATOM 847 C C . LEU A 1 105 ? 3.468 4.253 7.394 1.00 95.69 105 LEU A C 1
ATOM 849 O O . LEU A 1 105 ? 4.150 4.327 6.376 1.00 95.69 105 LEU A O 1
ATOM 853 N N . SER A 1 106 ? 2.518 3.332 7.563 1.00 94.94 106 SER A N 1
ATOM 854 C CA . SER A 1 106 ? 2.162 2.360 6.534 1.00 94.94 106 SER A CA 1
ATOM 855 C C . SER A 1 106 ? 1.596 3.047 5.285 1.00 94.94 106 SER A C 1
ATOM 857 O O . SER A 1 106 ? 2.093 2.809 4.187 1.00 94.94 106 SER A O 1
ATOM 859 N N . GLY A 1 107 ? 0.673 4.000 5.461 1.00 94.06 107 GLY A N 1
ATOM 860 C CA . GLY A 1 107 ? 0.130 4.796 4.358 1.00 94.06 107 GLY A CA 1
ATOM 861 C C . GLY A 1 107 ? 1.154 5.692 3.663 1.00 94.06 107 GLY A C 1
ATOM 862 O O . GLY A 1 107 ? 1.117 5.824 2.445 1.00 94.06 107 GLY A O 1
ATOM 863 N N . VAL A 1 108 ? 2.117 6.262 4.396 1.00 94.62 108 VAL A N 1
ATOM 864 C CA . VAL A 1 108 ? 3.255 6.976 3.785 1.00 94.62 108 VAL A CA 1
ATOM 865 C C . VAL A 1 108 ? 4.084 6.025 2.919 1.00 94.62 108 VAL A C 1
ATOM 867 O O . VAL A 1 108 ? 4.484 6.403 1.818 1.00 94.62 108 VAL A O 1
ATOM 870 N N . GLY A 1 109 ? 4.300 4.791 3.384 1.00 94.31 109 GLY A N 1
ATOM 871 C CA . GLY A 1 109 ? 4.984 3.756 2.615 1.00 94.31 109 GLY A CA 1
ATOM 872 C C . GLY A 1 109 ? 4.277 3.426 1.294 1.00 94.31 109 GLY A C 1
ATOM 873 O O . GLY A 1 109 ? 4.926 3.368 0.250 1.00 94.31 109 GLY A O 1
ATOM 874 N N . ASP A 1 110 ? 2.949 3.293 1.308 1.00 92.31 110 ASP A N 1
ATOM 875 C CA . ASP A 1 110 ? 2.162 3.117 0.078 1.00 92.31 110 ASP A CA 1
ATOM 876 C C . ASP A 1 110 ? 2.288 4.311 -0.879 1.00 92.31 110 ASP A C 1
ATOM 878 O O . ASP A 1 110 ? 2.454 4.131 -2.081 1.00 92.31 110 ASP A O 1
ATOM 882 N N . ILE A 1 111 ? 2.237 5.548 -0.370 1.00 93.06 111 ILE A N 1
ATOM 883 C CA . ILE A 1 111 ? 2.342 6.748 -1.218 1.00 93.06 111 ILE A CA 1
ATOM 884 C C . ILE A 1 111 ? 3.698 6.802 -1.927 1.00 93.06 111 ILE A C 1
ATOM 886 O O . ILE A 1 111 ? 3.754 7.075 -3.127 1.00 93.06 111 ILE A O 1
ATOM 890 N N . ILE A 1 112 ? 4.788 6.554 -1.197 1.00 93.00 112 ILE A N 1
ATOM 891 C CA . ILE A 1 112 ? 6.141 6.552 -1.767 1.00 93.00 112 ILE A CA 1
ATOM 892 C C . ILE A 1 112 ? 6.268 5.443 -2.813 1.00 93.00 112 ILE A C 1
ATOM 894 O O . ILE A 1 112 ? 6.773 5.689 -3.904 1.00 93.00 112 ILE A O 1
ATOM 898 N N . GLU A 1 113 ? 5.776 4.242 -2.514 1.00 90.56 113 GLU A N 1
ATOM 899 C CA . GLU A 1 113 ? 5.820 3.103 -3.431 1.00 90.56 113 GLU A CA 1
ATOM 900 C C . GLU A 1 113 ? 5.013 3.356 -4.714 1.00 90.56 113 GLU A C 1
ATOM 902 O O . GLU A 1 113 ? 5.518 3.125 -5.816 1.00 90.56 113 GLU A O 1
ATOM 907 N N . ASN A 1 114 ? 3.807 3.916 -4.596 1.00 89.06 114 ASN A N 1
ATOM 908 C CA . ASN A 1 114 ? 2.995 4.331 -5.741 1.00 89.06 114 ASN A CA 1
ATOM 909 C C . ASN A 1 114 ? 3.716 5.402 -6.572 1.00 89.06 114 ASN A C 1
ATOM 911 O O . ASN A 1 114 ? 3.727 5.336 -7.802 1.00 89.06 114 ASN A O 1
ATOM 915 N N . GLY A 1 115 ? 4.371 6.364 -5.914 1.00 88.75 115 GLY A N 1
ATOM 916 C CA . GLY A 1 115 ? 5.194 7.381 -6.569 1.00 88.75 115 GLY A CA 1
ATOM 917 C C . GLY A 1 115 ? 6.378 6.788 -7.338 1.00 88.75 115 GLY A C 1
ATOM 918 O O . GLY A 1 115 ? 6.605 7.156 -8.490 1.00 88.75 115 GLY A O 1
ATOM 919 N N . CYS A 1 116 ? 7.096 5.831 -6.745 1.00 88.81 116 CYS A N 1
ATOM 920 C CA . CYS A 1 116 ? 8.173 5.099 -7.414 1.00 88.81 116 CYS A CA 1
ATOM 921 C C . CYS A 1 116 ? 7.649 4.316 -8.622 1.00 88.81 116 CYS A C 1
ATOM 923 O O . CYS A 1 116 ? 8.231 4.379 -9.701 1.00 88.81 116 CYS A O 1
ATOM 925 N N . SER A 1 117 ? 6.520 3.627 -8.474 1.00 85.69 117 SER A N 1
ATOM 926 C CA . SER A 1 117 ? 5.926 2.837 -9.553 1.00 85.69 117 SER A CA 1
ATOM 927 C C . SER A 1 117 ? 5.496 3.712 -10.739 1.00 85.69 117 SER A C 1
ATOM 929 O O . SER A 1 117 ? 5.765 3.384 -11.895 1.00 85.69 117 SER A O 1
ATOM 931 N N . LEU A 1 118 ? 4.920 4.888 -10.460 1.00 85.69 118 LEU A N 1
ATOM 932 C CA . LEU A 1 118 ? 4.633 5.907 -11.473 1.00 85.69 118 LEU A CA 1
ATOM 933 C C . LEU A 1 118 ? 5.905 6.459 -12.126 1.00 85.69 118 LEU A C 1
ATOM 935 O O . LEU A 1 118 ? 5.912 6.701 -13.333 1.00 85.69 118 LEU A O 1
ATOM 939 N N . TYR A 1 119 ? 6.976 6.667 -11.358 1.00 87.88 119 TYR A N 1
ATOM 940 C CA . TYR A 1 119 ? 8.263 7.089 -11.908 1.00 87.88 119 TYR A CA 1
ATOM 941 C C . TYR A 1 119 ? 8.790 6.056 -12.916 1.00 87.88 119 TYR A C 1
ATOM 943 O O . TYR A 1 119 ? 9.130 6.441 -14.035 1.00 87.88 119 TYR A O 1
ATOM 951 N N . PHE A 1 120 ? 8.764 4.763 -12.572 1.00 85.69 120 PHE A N 1
ATOM 952 C CA . PHE A 1 120 ? 9.238 3.677 -13.439 1.00 85.69 120 PHE A CA 1
ATOM 953 C C . PHE A 1 120 ? 8.396 3.475 -14.701 1.00 85.69 120 PHE A C 1
ATOM 955 O O . PHE A 1 120 ? 8.945 3.117 -15.737 1.00 85.69 120 PHE A O 1
ATOM 962 N N . LEU A 1 121 ? 7.090 3.761 -14.663 1.00 80.50 121 LEU A N 1
ATOM 963 C CA . LEU A 1 121 ? 6.273 3.765 -15.883 1.00 80.50 121 LEU A CA 1
ATOM 964 C C . LEU A 1 121 ? 6.681 4.862 -16.877 1.00 80.50 121 LEU A C 1
ATOM 966 O O . LEU A 1 121 ? 6.496 4.700 -18.080 1.00 80.50 121 LEU A O 1
ATOM 970 N N . ASN A 1 122 ? 7.198 5.990 -16.385 1.00 80.94 122 ASN A N 1
ATOM 971 C CA . ASN A 1 122 ? 7.503 7.158 -17.215 1.00 80.94 122 ASN A CA 1
ATOM 972 C C . ASN A 1 122 ? 8.990 7.280 -17.586 1.00 80.94 122 ASN A C 1
ATOM 974 O O . ASN A 1 122 ? 9.325 8.064 -18.472 1.00 80.94 122 ASN A O 1
ATOM 978 N N . HIS A 1 123 ? 9.880 6.533 -16.927 1.00 79.81 123 HIS A N 1
ATOM 979 C CA . HIS A 1 123 ? 11.325 6.617 -17.135 1.00 79.81 123 HIS A CA 1
ATOM 980 C C . HIS A 1 123 ? 11.888 5.283 -17.615 1.00 79.81 123 HIS A C 1
ATOM 982 O O . HIS A 1 123 ? 11.724 4.250 -16.977 1.00 79.81 123 HIS A O 1
ATOM 988 N N . ALA A 1 124 ? 12.623 5.324 -18.728 1.00 64.75 124 ALA A N 1
ATOM 989 C CA . ALA A 1 124 ? 13.284 4.147 -19.291 1.00 64.75 124 ALA A CA 1
ATOM 990 C C . ALA A 1 124 ? 14.525 3.701 -18.493 1.00 64.75 124 ALA A C 1
ATOM 992 O O . ALA A 1 124 ? 15.014 2.589 -18.685 1.00 64.75 124 ALA A O 1
ATOM 993 N N . VAL A 1 125 ? 15.062 4.566 -17.625 1.00 77.69 125 VAL A N 1
ATOM 994 C CA . VAL A 1 125 ? 16.274 4.300 -16.842 1.00 77.69 125 VAL A CA 1
ATOM 995 C C . VAL A 1 125 ? 15.895 4.011 -15.398 1.00 77.69 125 VAL A C 1
ATOM 997 O O . VAL A 1 125 ? 15.224 4.806 -14.745 1.00 77.69 125 VAL A O 1
ATOM 1000 N N . ILE A 1 126 ? 16.356 2.867 -14.900 1.00 81.06 126 ILE A N 1
ATOM 1001 C CA . ILE A 1 126 ? 16.133 2.437 -13.524 1.00 81.06 126 ILE A CA 1
ATOM 1002 C C . ILE A 1 126 ? 17.312 2.910 -12.668 1.00 81.06 126 ILE A C 1
ATOM 1004 O O . ILE A 1 126 ? 18.400 2.332 -12.706 1.00 81.06 126 ILE A O 1
ATOM 1008 N N . GLU A 1 127 ? 17.093 3.968 -11.894 1.00 88.19 127 GLU A N 1
ATOM 1009 C CA . GLU A 1 127 ? 18.063 4.481 -10.924 1.00 88.19 127 GLU A CA 1
ATOM 1010 C C . GLU A 1 127 ? 18.100 3.599 -9.662 1.00 88.19 127 GLU A C 1
ATOM 1012 O O . GLU A 1 127 ? 17.062 3.195 -9.124 1.00 88.19 127 GLU A O 1
ATOM 1017 N N . LYS A 1 128 ? 19.305 3.294 -9.162 1.00 89.38 128 LYS A N 1
ATOM 1018 C CA . LYS A 1 128 ? 19.496 2.382 -8.016 1.00 89.38 128 LYS A CA 1
ATOM 1019 C C . LYS A 1 128 ? 18.896 2.944 -6.729 1.00 89.38 128 LYS A C 1
ATOM 1021 O O . LYS A 1 128 ? 18.397 2.196 -5.892 1.00 89.38 128 LYS A O 1
ATOM 1026 N N . GLU A 1 129 ? 18.940 4.257 -6.583 1.00 91.81 129 GLU A N 1
ATOM 1027 C CA . GLU A 1 129 ? 18.418 5.015 -5.457 1.00 91.81 129 GLU A CA 1
ATOM 1028 C C . GLU A 1 129 ? 16.896 4.869 -5.364 1.00 91.81 129 GLU A C 1
ATOM 1030 O O . GLU A 1 129 ? 16.359 4.657 -4.276 1.00 91.81 129 GLU A O 1
ATOM 1035 N N . VAL A 1 130 ? 16.204 4.898 -6.507 1.00 90.94 130 VAL A N 1
ATOM 1036 C CA . VAL A 1 130 ? 14.743 4.753 -6.573 1.00 90.94 130 VAL A CA 1
ATOM 1037 C C . VAL A 1 130 ? 14.327 3.307 -6.290 1.00 90.94 130 VAL A C 1
ATOM 1039 O O . VAL A 1 130 ? 13.349 3.084 -5.578 1.00 90.94 130 VAL A O 1
ATOM 1042 N N . LEU A 1 131 ? 15.099 2.316 -6.758 1.00 91.00 131 LEU A N 1
ATOM 1043 C CA . LEU A 1 131 ? 14.889 0.906 -6.395 1.00 91.00 131 LEU A CA 1
ATOM 1044 C C . LEU A 1 131 ? 15.017 0.675 -4.886 1.00 91.00 131 LEU A C 1
ATOM 1046 O O . LEU A 1 131 ? 14.206 -0.033 -4.286 1.00 91.00 131 LEU A O 1
ATOM 1050 N N . LEU A 1 132 ? 16.040 1.274 -4.271 1.00 94.12 132 LEU A N 1
ATOM 1051 C CA . LEU A 1 132 ? 16.261 1.186 -2.833 1.00 94.12 132 LEU A CA 1
ATOM 1052 C C . LEU A 1 132 ? 15.125 1.861 -2.061 1.00 94.12 132 LEU A C 1
ATOM 1054 O O . LEU A 1 132 ? 14.623 1.285 -1.097 1.00 94.12 132 LEU A O 1
ATOM 1058 N N . LEU A 1 133 ? 14.696 3.046 -2.502 1.00 93.94 133 LEU A N 1
ATOM 1059 C CA . LEU A 1 133 ? 13.584 3.770 -1.896 1.00 93.94 133 LEU A CA 1
ATOM 1060 C C . LEU A 1 133 ? 12.289 2.952 -1.950 1.00 93.94 133 LEU A C 1
ATOM 1062 O O . LEU A 1 133 ? 11.655 2.770 -0.913 1.00 93.94 133 LEU A O 1
ATOM 1066 N N . ALA A 1 134 ? 11.940 2.405 -3.117 1.00 91.88 134 ALA A N 1
ATOM 1067 C CA . ALA A 1 134 ? 10.774 1.543 -3.283 1.00 91.88 134 ALA A CA 1
ATOM 1068 C C . ALA A 1 134 ? 10.856 0.313 -2.364 1.00 91.88 134 ALA A C 1
ATOM 1070 O O . ALA A 1 134 ? 9.924 0.038 -1.615 1.00 91.88 134 ALA A O 1
ATOM 1071 N N . SER A 1 135 ? 12.006 -0.369 -2.330 1.00 93.00 135 SER A N 1
ATOM 1072 C CA . SER A 1 135 ? 12.225 -1.544 -1.477 1.00 93.00 135 SER A CA 1
ATOM 1073 C C . SER A 1 135 ? 12.079 -1.236 0.018 1.00 93.00 135 SER A C 1
ATOM 1075 O O . SER A 1 135 ? 11.386 -1.961 0.738 1.00 93.00 135 SER A O 1
ATOM 1077 N N . ILE A 1 136 ? 12.700 -0.155 0.498 1.00 93.94 136 ILE A N 1
ATOM 1078 C CA . ILE A 1 136 ? 12.573 0.293 1.890 1.00 93.94 136 ILE A CA 1
ATOM 1079 C C . ILE A 1 136 ? 11.113 0.635 2.193 1.00 93.94 136 ILE A C 1
ATOM 1081 O O . ILE A 1 136 ? 10.589 0.205 3.221 1.00 93.94 136 ILE A O 1
ATOM 1085 N N . SER A 1 137 ? 10.451 1.355 1.289 1.00 93.69 137 SER A N 1
ATOM 1086 C CA . SER A 1 137 ? 9.066 1.782 1.450 1.00 93.69 137 SER A CA 1
ATOM 1087 C C . SER A 1 137 ? 8.103 0.604 1.591 1.00 93.69 137 SER A C 1
ATOM 1089 O O . SER A 1 137 ? 7.350 0.541 2.565 1.00 93.69 137 SER A O 1
ATOM 1091 N N . THR A 1 138 ? 8.191 -0.382 0.692 1.00 92.25 138 THR A N 1
ATOM 1092 C CA . THR A 1 138 ? 7.367 -1.599 0.727 1.00 92.25 138 THR A CA 1
ATOM 1093 C C . THR A 1 138 ? 7.568 -2.371 2.033 1.00 92.25 138 THR A C 1
ATOM 1095 O O . THR A 1 138 ? 6.606 -2.796 2.674 1.00 92.25 138 THR A O 1
ATOM 1098 N N . ASN A 1 139 ? 8.815 -2.509 2.497 1.00 94.19 139 ASN A N 1
ATOM 1099 C CA . ASN A 1 139 ? 9.103 -3.199 3.756 1.00 94.19 139 ASN A CA 1
ATOM 1100 C C . ASN A 1 139 ? 8.573 -2.441 4.981 1.00 94.19 139 ASN A C 1
ATOM 1102 O O . ASN A 1 139 ? 7.973 -3.054 5.867 1.00 94.19 139 ASN A O 1
ATOM 1106 N N . ILE A 1 140 ? 8.770 -1.117 5.038 1.00 93.06 140 ILE A N 1
ATOM 1107 C CA . ILE A 1 140 ? 8.247 -0.273 6.123 1.00 93.06 140 ILE A CA 1
ATOM 1108 C C . ILE A 1 140 ? 6.724 -0.357 6.158 1.00 93.06 140 ILE A C 1
ATOM 1110 O O . ILE A 1 140 ? 6.158 -0.553 7.236 1.00 93.06 140 ILE A O 1
ATOM 1114 N N . LYS A 1 141 ? 6.070 -0.267 4.994 1.00 93.44 141 LYS A N 1
ATOM 1115 C CA . LYS A 1 141 ? 4.622 -0.414 4.857 1.00 93.44 141 LYS A CA 1
ATOM 1116 C C . LYS A 1 141 ? 4.132 -1.702 5.499 1.00 93.44 141 LYS A C 1
ATOM 1118 O O . LYS A 1 141 ? 3.284 -1.641 6.392 1.00 93.44 141 LYS A O 1
ATOM 1123 N N . PHE A 1 142 ? 4.667 -2.844 5.064 1.00 92.25 142 PHE A N 1
ATOM 1124 C CA . PHE A 1 142 ? 4.226 -4.151 5.544 1.00 92.25 142 PHE A CA 1
ATOM 1125 C C . PHE A 1 142 ? 4.512 -4.350 7.029 1.00 92.25 142 PHE A C 1
ATOM 1127 O O . PHE A 1 142 ? 3.659 -4.867 7.749 1.00 92.25 142 PHE A O 1
ATOM 1134 N N . LEU A 1 143 ? 5.672 -3.901 7.511 1.00 94.44 143 LEU A N 1
ATOM 1135 C CA . LEU A 1 143 ? 6.010 -3.971 8.930 1.00 94.44 143 LEU A CA 1
ATOM 1136 C C . LEU A 1 143 ? 5.031 -3.148 9.776 1.00 94.44 143 LEU A C 1
ATOM 1138 O O . LEU A 1 143 ? 4.513 -3.635 10.782 1.00 94.44 143 LEU A O 1
ATOM 1142 N N . CYS A 1 144 ? 4.745 -1.915 9.362 1.00 94.88 144 CYS A N 1
ATOM 1143 C CA . CYS A 1 144 ? 3.817 -1.044 10.071 1.00 94.88 144 CYS A CA 1
ATOM 1144 C C . CYS A 1 144 ? 2.387 -1.599 10.040 1.00 94.88 144 CYS A C 1
ATOM 1146 O O . CYS A 1 144 ? 1.712 -1.593 11.072 1.00 94.88 144 CYS A O 1
ATOM 1148 N N . LEU A 1 145 ? 1.945 -2.140 8.900 1.00 91.44 145 LEU A N 1
ATOM 1149 C CA . LEU A 1 145 ? 0.635 -2.776 8.775 1.00 91.44 145 LEU A CA 1
ATOM 1150 C C . LEU A 1 145 ? 0.530 -4.016 9.671 1.00 91.44 145 LEU A C 1
ATOM 1152 O O . LEU A 1 145 ? -0.460 -4.179 10.377 1.00 91.44 145 LEU A O 1
ATOM 1156 N N . LEU A 1 146 ? 1.575 -4.848 9.721 1.00 92.94 146 LEU A N 1
ATOM 1157 C CA . LEU A 1 146 ? 1.635 -6.011 10.606 1.00 92.94 146 LEU A CA 1
ATOM 1158 C C . LEU A 1 146 ? 1.497 -5.597 12.076 1.00 92.94 146 LEU A C 1
ATOM 1160 O O . LEU A 1 146 ? 0.688 -6.171 12.806 1.00 92.94 146 LEU A O 1
ATOM 1164 N N . ILE A 1 147 ? 2.239 -4.574 12.510 1.00 93.44 147 ILE A N 1
ATOM 1165 C CA . ILE A 1 147 ? 2.143 -4.049 13.878 1.00 93.44 147 ILE A CA 1
ATOM 1166 C C . ILE A 1 147 ? 0.736 -3.494 14.148 1.00 93.44 147 ILE A C 1
ATOM 1168 O O . ILE A 1 147 ? 0.151 -3.784 15.195 1.00 93.44 147 ILE A O 1
ATOM 1172 N N . ALA A 1 148 ? 0.155 -2.749 13.205 1.00 90.38 148 ALA A N 1
ATOM 1173 C CA . ALA A 1 148 ? -1.211 -2.243 13.306 1.00 90.38 148 ALA A CA 1
ATOM 1174 C C . ALA A 1 148 ? -2.232 -3.386 13.470 1.00 90.38 148 ALA A C 1
ATOM 1176 O O . ALA A 1 148 ? -3.058 -3.353 14.388 1.00 90.38 148 ALA A O 1
ATOM 1177 N N . CYS A 1 149 ? -2.130 -4.438 12.654 1.00 88.56 149 CYS A N 1
ATOM 1178 C CA . CYS A 1 149 ? -2.966 -5.633 12.743 1.00 88.56 149 CYS A CA 1
ATOM 1179 C C . CYS A 1 149 ? -2.810 -6.354 14.088 1.00 88.56 149 CYS A C 1
ATOM 1181 O O . CYS A 1 149 ? -3.811 -6.765 14.676 1.00 88.56 149 CYS A O 1
ATOM 1183 N N . LEU A 1 150 ? -1.589 -6.465 14.622 1.00 91.31 150 LEU A N 1
ATOM 1184 C CA . LEU A 1 150 ? -1.346 -7.052 15.943 1.00 91.31 150 LEU A CA 1
ATOM 1185 C C . LEU A 1 150 ? -2.021 -6.241 17.057 1.00 91.31 150 LEU A C 1
ATOM 1187 O O . LEU A 1 150 ? -2.672 -6.819 17.929 1.00 91.31 150 LEU A O 1
ATOM 1191 N N . ILE A 1 151 ? -1.933 -4.908 17.011 1.00 88.88 151 ILE A N 1
ATOM 1192 C CA . ILE A 1 151 ? -2.606 -4.031 17.983 1.00 88.88 151 ILE A CA 1
ATOM 1193 C C . ILE A 1 151 ? -4.126 -4.233 17.925 1.00 88.88 151 ILE A C 1
ATOM 1195 O O . ILE A 1 151 ? -4.772 -4.361 18.970 1.00 88.88 151 ILE A O 1
ATOM 1199 N N . ILE A 1 152 ? -4.698 -4.291 16.719 1.00 87.44 152 ILE A N 1
ATOM 1200 C CA . ILE A 1 152 ? -6.130 -4.542 16.512 1.00 87.44 152 ILE A CA 1
ATOM 1201 C C . ILE A 1 152 ? -6.515 -5.921 17.053 1.00 87.44 152 ILE A C 1
ATOM 1203 O O . ILE A 1 152 ? -7.483 -6.024 17.806 1.00 87.44 152 ILE A O 1
ATOM 1207 N N . GLY A 1 153 ? -5.738 -6.962 16.746 1.00 85.62 153 GLY A N 1
ATOM 1208 C CA . GLY A 1 153 ? -5.971 -8.327 17.220 1.00 85.62 153 GLY A CA 1
ATOM 1209 C C . GLY A 1 153 ? -5.979 -8.424 18.746 1.00 85.62 153 GLY A C 1
ATOM 1210 O O . GLY A 1 153 ? -6.928 -8.947 19.331 1.00 85.62 153 GLY A O 1
ATOM 1211 N N . VAL A 1 154 ? -4.982 -7.836 19.416 1.00 85.81 154 VAL A N 1
ATOM 1212 C CA . VAL A 1 154 ? -4.908 -7.800 20.887 1.00 85.81 154 VAL A CA 1
ATOM 1213 C C . VAL A 1 154 ? -6.106 -7.053 21.484 1.00 85.81 154 VAL A C 1
ATOM 1215 O O . VAL A 1 154 ? -6.719 -7.520 22.448 1.00 85.81 154 VAL A O 1
ATOM 1218 N N . LYS A 1 155 ? -6.493 -5.910 20.904 1.00 80.06 155 LYS A N 1
ATOM 1219 C CA . LYS A 1 155 ? -7.671 -5.151 21.352 1.00 80.06 155 LYS A CA 1
ATOM 1220 C C . LYS A 1 155 ? -8.978 -5.914 21.132 1.00 80.06 155 LYS A C 1
ATOM 1222 O O . LYS A 1 155 ? -9.838 -5.900 22.018 1.00 80.06 155 LYS A O 1
ATOM 1227 N N . GLY A 1 156 ? -9.113 -6.613 20.008 1.00 75.25 156 GLY A N 1
ATOM 1228 C CA . GLY A 1 156 ? -10.265 -7.454 19.688 1.00 75.25 156 GLY A CA 1
ATOM 1229 C C . GLY A 1 156 ? -10.429 -8.598 20.687 1.00 75.25 156 GLY A C 1
ATOM 1230 O O . GLY A 1 156 ? -11.497 -8.752 21.279 1.00 75.25 156 GLY A O 1
ATOM 1231 N N . VAL A 1 157 ? -9.348 -9.333 20.971 1.00 74.50 157 VAL A N 1
ATOM 1232 C CA . VAL A 1 157 ? -9.341 -10.425 21.963 1.00 74.50 157 VAL A CA 1
ATOM 1233 C C . VAL A 1 157 ? -9.704 -9.917 23.359 1.00 74.50 157 VAL A C 1
ATOM 1235 O O . VAL A 1 157 ? -10.526 -10.525 24.045 1.00 74.50 157 VAL A O 1
ATOM 1238 N N . ASN A 1 158 ? -9.142 -8.782 23.779 1.00 72.50 158 ASN A N 1
ATOM 1239 C CA . ASN A 1 158 ? -9.447 -8.193 25.085 1.00 72.50 158 ASN A CA 1
ATOM 1240 C C . ASN A 1 158 ? -10.901 -7.715 25.192 1.00 72.50 158 ASN A C 1
ATOM 1242 O O . ASN A 1 158 ? -11.491 -7.787 26.268 1.00 72.50 158 ASN A O 1
ATOM 1246 N N . THR A 1 159 ? -11.491 -7.256 24.089 1.00 69.50 159 THR A N 1
ATOM 1247 C CA . THR A 1 159 ? -12.910 -6.875 24.038 1.00 69.50 159 THR A CA 1
ATOM 1248 C C . THR A 1 159 ? -13.810 -8.104 24.146 1.00 69.50 159 THR A C 1
ATOM 1250 O O . THR A 1 159 ? -14.713 -8.121 24.978 1.00 69.50 159 THR A O 1
ATOM 1253 N N . LEU A 1 160 ? -13.516 -9.169 23.394 1.00 62.16 160 LEU A N 1
ATOM 1254 C CA . LEU A 1 160 ? -14.263 -10.431 23.453 1.00 62.16 160 LEU A CA 1
ATOM 1255 C C . LEU A 1 160 ? -14.201 -11.082 24.842 1.00 62.16 160 LEU A C 1
ATOM 1257 O O . LEU A 1 160 ? -15.217 -11.559 25.340 1.00 62.16 160 LEU A O 1
ATOM 1261 N N . ARG A 1 161 ? -13.037 -11.046 25.506 1.00 60.91 161 ARG A N 1
ATOM 1262 C CA . ARG A 1 161 ? -12.879 -11.543 26.885 1.00 60.91 161 ARG A CA 1
ATOM 1263 C C . ARG A 1 161 ? -13.663 -10.746 27.926 1.00 60.91 161 ARG A C 1
ATOM 1265 O O . ARG A 1 161 ? -13.977 -11.308 28.959 1.00 60.91 161 ARG A O 1
ATOM 1272 N N . LYS A 1 162 ? -13.951 -9.461 27.690 1.00 62.62 162 LYS A N 1
ATOM 1273 C CA . LYS A 1 162 ? -14.768 -8.632 28.598 1.00 62.62 162 LYS A CA 1
ATOM 1274 C C . LYS A 1 162 ? -16.274 -8.846 28.425 1.00 62.62 162 LYS A C 1
ATOM 1276 O O . LYS A 1 162 ? -17.035 -8.449 29.301 1.00 62.62 162 LYS A O 1
ATOM 1281 N N . ILE A 1 163 ? -16.697 -9.377 27.277 1.00 63.47 163 ILE A N 1
ATOM 1282 C CA . ILE A 1 163 ? -18.108 -9.633 26.952 1.00 63.47 163 ILE A CA 1
ATOM 1283 C C . ILE A 1 163 ? -18.544 -11.031 27.425 1.00 63.47 163 ILE A C 1
ATOM 1285 O O . ILE A 1 163 ? -19.731 -11.237 27.677 1.00 63.47 163 ILE A O 1
ATOM 1289 N N . ARG A 1 164 ? -17.599 -11.970 27.544 1.00 52.47 164 ARG A N 1
ATOM 1290 C CA . ARG A 1 164 ? -17.807 -13.314 28.095 1.00 52.47 164 ARG A CA 1
ATOM 1291 C C . ARG A 1 164 ? -17.685 -13.318 29.616 1.00 52.47 164 ARG A C 1
ATOM 1293 O O . ARG A 1 164 ? -18.441 -14.097 30.231 1.00 52.47 164 ARG A O 1
#

pLDDT: mean 81.57, std 12.94, range [38.69, 95.94]

Radius of gyration: 18.77 Å; chains: 1; bounding box: 54×23×59 Å

Foldseek 3Di:
DDDDDDVPPPDDPLLVVLVVLLVVLVVVLVCCVPPDPPDDPQLQLLPDDQFDLVSPVRSLVPADLDPDGCVVVVLVSLLSNLVRPLVSLCVVCVVDPLLNVLSVLLSVLSVLLSVLSVVSNVDPDDDSVSSHSNSVSSNSNVVSVVVSVVVVVVVVVVVVVVVD

Sequence (164 aa):
MERRSSLITRMSKEQYIAIGISLFLYILMLTKLIFTLDIDSSALIDLIFISTPDKVAHAISLLPQTQLSPYYIQFFIDSLFVSFFYPLLISFFPSS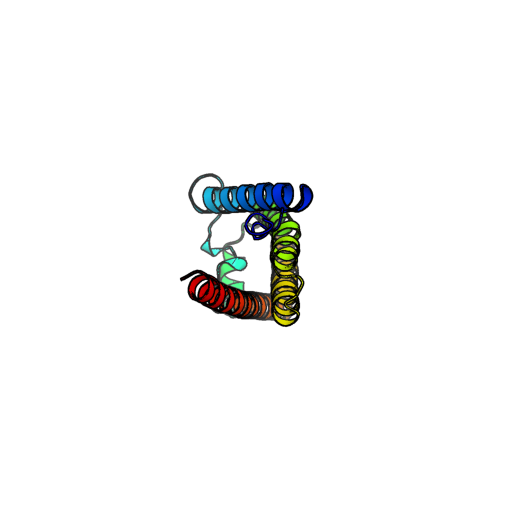FLLGLFATLSGVGDIIENGCSLYFLNHAVIEKEVLLLASISTNIKFLCLLIACLIIGVKGVNTLRKIR

Secondary structure (DSSP, 8-state):
---SS--S----HHHHHHHHHHHHHHHHHHHIIIIIS---GGG-GGG-SS--HHHHHHHHHTS---SS-HHHHHHHHHHHHHHHHHHHHHHH-TT-HHHHHHHHHHHHHHHHHHHHHHHH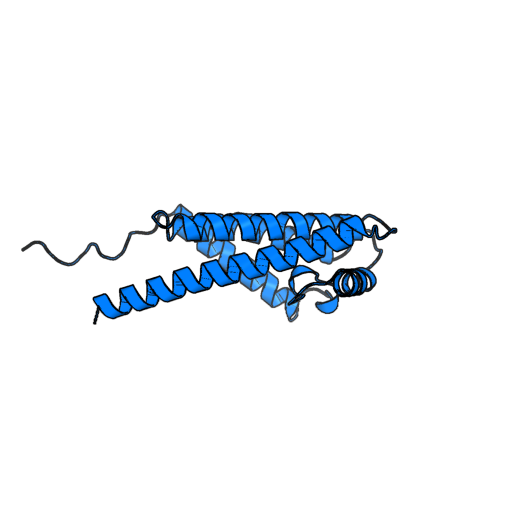HH-SS--HHHHHHHHHHHHHHHHHHHHHHHHHHHHHHHHHHHH-